Protein AF-A0AAC8ZVU9-F1 (afdb_monomer_lite)

InterPro domains:
  IPR023994 [NiFe]-hydrogenase assembly, chaperone, HybE [PF11939] (17-121)
  IPR023994 [NiFe]-hydrogenase assembly, chaperone, HybE [TIGR03993] (17-124)
  IPR038530 [NiFe]-hydrogenase assembly chaperone, HybE superfamily [G3DSA:3.30.1460.40] (9-117)

Organism: NCBI:txid528244

Secondary structure (DSSP, 8-state):
------PPPP-TT----TT---EEEEEEEETTEEEEEEE-SS-EEEEEEESSTTTTTTPPTT-EEEEEETTEEEEEEEEE-GGG-EEEEEEEES-GGG-SSHHHHHHHHHHHHHHHTTPPP---TT---------

Foldseek 3Di:
DDDDDDDPDPPPDAPFQPQDDFDWADWDDWAQATWTWTDHRFFIKIKGQGPDLCPCQVFDFQDWDWDQTPLGIDTWTWDQTPPSHIMTMDTDTRHNVVAPHHVRSNLSRQQVVCNRNVHPRDDPPPDDPPPDDDD

Sequence (135 aa):
MAGRGVGRAARRGAAGNPALAVEAVGFHPCGPGRLGCMVTPWFLEAVLLPDDPFLWAEARDGDPLPLELPSGRHRFTAARMGLLGTLAAIPLASDMALFLDAEDARHAARLALDTLSGRPAQAPSGCPVLAGPWP

Structure (mmCIF, N/CA/C/O backbone):
data_AF-A0AAC8ZVU9-F1
#
_entry.id   AF-A0AAC8ZVU9-F1
#
loop_
_atom_site.group_PDB
_atom_site.id
_atom_site.type_symbol
_atom_site.label_atom_id
_atom_site.label_alt_id
_atom_site.label_comp_id
_atom_site.label_asym_id
_atom_site.label_entity_id
_atom_site.label_seq_id
_atom_site.pdbx_PDB_ins_code
_atom_site.Cartn_x
_atom_site.Cartn_y
_atom_site.Cartn_z
_atom_site.occupancy
_atom_site.B_iso_or_equiv
_atom_site.auth_seq_id
_atom_site.auth_comp_id
_atom_site.auth_asym_id
_atom_site.auth_atom_id
_atom_site.pdbx_PDB_model_num
ATOM 1 N N . MET A 1 1 ? -18.387 -19.671 -7.227 1.00 27.77 1 MET A N 1
ATOM 2 C CA . MET A 1 1 ? -17.087 -20.376 -7.188 1.00 27.77 1 MET A CA 1
ATOM 3 C C . MET A 1 1 ? -15.990 -19.359 -6.918 1.00 27.77 1 MET A C 1
ATOM 5 O O . MET A 1 1 ? -16.151 -18.206 -7.285 1.00 27.77 1 MET A O 1
ATOM 9 N N . ALA A 1 2 ? -14.974 -19.786 -6.173 1.00 35.75 2 ALA A N 1
ATOM 10 C CA . ALA A 1 2 ? -14.021 -18.989 -5.407 1.00 35.75 2 ALA A CA 1
ATOM 11 C C . ALA A 1 2 ? -13.157 -17.996 -6.208 1.00 35.75 2 ALA A C 1
ATOM 13 O O . ALA A 1 2 ? -12.689 -18.308 -7.296 1.00 35.75 2 ALA A O 1
ATOM 14 N N . GLY A 1 3 ? -12.861 -16.855 -5.579 1.00 27.38 3 GLY A N 1
ATOM 15 C CA . GLY A 1 3 ? -11.804 -15.916 -5.962 1.00 27.38 3 GLY A CA 1
ATOM 16 C C . GLY A 1 3 ? -11.125 -15.353 -4.712 1.00 27.38 3 GLY A C 1
ATOM 17 O O . GLY A 1 3 ? -11.143 -14.152 -4.478 1.00 27.38 3 GLY A O 1
ATOM 18 N N . ARG A 1 4 ? -10.622 -16.240 -3.842 1.00 46.78 4 ARG A N 1
ATOM 19 C CA . ARG A 1 4 ? -9.708 -15.885 -2.746 1.00 46.78 4 ARG A CA 1
ATOM 20 C C . ARG A 1 4 ? -8.291 -15.762 -3.318 1.00 46.78 4 ARG A C 1
ATOM 22 O O . ARG A 1 4 ? -7.827 -16.697 -3.960 1.00 46.78 4 ARG A O 1
ATOM 29 N N . GLY A 1 5 ? -7.606 -14.665 -3.002 1.00 35.88 5 GLY A N 1
ATOM 30 C CA . GLY A 1 5 ? -6.193 -14.408 -3.320 1.00 35.88 5 GLY A CA 1
ATOM 31 C C . GLY A 1 5 ? -6.079 -13.090 -4.082 1.00 35.88 5 GLY A C 1
ATOM 32 O O . GLY A 1 5 ? -6.683 -12.949 -5.131 1.00 35.88 5 GLY A O 1
ATOM 33 N N . VAL A 1 6 ? -5.407 -12.056 -3.583 1.00 38.94 6 VAL A N 1
ATOM 34 C CA . VAL A 1 6 ? -4.008 -12.066 -3.147 1.00 38.94 6 VAL A CA 1
ATOM 35 C C . VAL A 1 6 ? -3.862 -11.201 -1.889 1.00 38.94 6 VAL A C 1
ATOM 37 O O . VAL A 1 6 ? -3.771 -9.981 -1.959 1.00 38.94 6 VAL A O 1
ATOM 40 N N . GLY A 1 7 ? -3.860 -11.833 -0.715 1.00 38.75 7 GLY A N 1
ATOM 41 C CA . GLY A 1 7 ? -3.350 -11.189 0.494 1.00 38.75 7 GLY A CA 1
ATOM 42 C C . GLY A 1 7 ? -1.832 -11.308 0.486 1.00 38.75 7 GLY A C 1
ATOM 43 O O . GLY A 1 7 ? -1.317 -12.391 0.197 1.00 38.75 7 GLY A O 1
ATOM 44 N N . ARG A 1 8 ? -1.104 -10.227 0.797 1.00 54.12 8 ARG A N 1
ATOM 45 C CA . ARG A 1 8 ? 0.320 -10.351 1.141 1.00 54.12 8 ARG A CA 1
ATOM 46 C C . ARG A 1 8 ? 0.478 -11.478 2.151 1.00 54.12 8 ARG A C 1
ATOM 48 O O . ARG A 1 8 ? -0.307 -11.560 3.097 1.00 54.12 8 ARG A O 1
ATOM 55 N N . ALA A 1 9 ? 1.485 -12.325 1.944 1.00 45.53 9 ALA A N 1
ATOM 56 C CA . ALA A 1 9 ? 1.862 -13.343 2.908 1.00 45.53 9 ALA A CA 1
ATOM 57 C C . ALA A 1 9 ? 1.919 -12.704 4.302 1.00 45.53 9 ALA A C 1
ATOM 59 O O . ALA A 1 9 ? 2.639 -11.723 4.507 1.00 45.53 9 ALA A O 1
ATOM 60 N N . ALA A 1 10 ? 1.108 -13.221 5.229 1.00 47.09 10 ALA A N 1
ATOM 61 C CA . ALA A 1 10 ? 1.123 -12.787 6.614 1.00 47.09 10 ALA A CA 1
ATOM 62 C C . ALA A 1 10 ? 2.576 -12.827 7.101 1.00 47.09 10 ALA A C 1
ATOM 64 O O . ALA A 1 10 ? 3.238 -13.867 7.004 1.00 47.09 10 ALA A O 1
ATOM 65 N N . ARG A 1 11 ? 3.094 -11.693 7.585 1.00 53.53 11 ARG A N 1
ATOM 66 C CA . ARG A 1 11 ? 4.385 -11.669 8.275 1.00 53.53 11 ARG A CA 1
ATOM 67 C C . ARG A 1 11 ? 4.241 -12.626 9.462 1.00 53.53 11 ARG A C 1
ATOM 69 O O . ARG A 1 11 ? 3.459 -12.357 10.370 1.00 53.53 11 ARG A O 1
ATOM 76 N N . ARG A 1 12 ? 4.892 -13.795 9.409 1.00 45.81 12 ARG A N 1
ATOM 77 C CA . ARG A 1 12 ? 4.791 -14.814 10.467 1.00 45.81 12 ARG A CA 1
ATOM 78 C C . ARG A 1 12 ? 5.192 -14.173 11.803 1.00 45.81 12 ARG A C 1
ATOM 80 O O . ARG A 1 12 ? 6.320 -13.711 11.918 1.00 45.81 12 ARG A O 1
ATOM 87 N N . GLY A 1 13 ? 4.284 -14.160 12.784 1.00 52.16 13 GLY A N 1
ATOM 88 C CA . GLY A 1 13 ? 4.592 -13.812 14.180 1.00 52.16 13 GLY A CA 1
ATOM 89 C C . GLY A 1 13 ? 3.773 -12.690 14.831 1.00 52.16 13 GLY A C 1
ATOM 90 O O . GLY A 1 13 ? 3.854 -12.555 16.046 1.00 52.16 13 GLY A O 1
ATOM 91 N N . ALA A 1 14 ? 2.974 -11.910 14.095 1.00 57.22 14 ALA A N 1
ATOM 92 C CA . ALA A 1 14 ? 2.130 -10.880 14.713 1.00 57.22 14 ALA A CA 1
ATOM 93 C C . ALA A 1 14 ? 0.791 -11.474 15.189 1.00 57.22 14 ALA A C 1
ATOM 95 O O . ALA A 1 14 ? 0.056 -12.060 14.390 1.00 57.22 14 ALA A O 1
ATOM 96 N N . ALA A 1 15 ? 0.460 -11.315 16.474 1.00 67.06 15 ALA A N 1
ATOM 97 C CA . ALA A 1 15 ? -0.905 -11.512 16.950 1.00 67.06 15 ALA A CA 1
ATOM 98 C C . ALA A 1 15 ? -1.772 -10.403 16.330 1.00 67.06 15 ALA A C 1
ATOM 100 O O . ALA A 1 15 ? -1.629 -9.237 16.680 1.00 67.06 15 ALA A O 1
ATOM 101 N N . GLY A 1 16 ? -2.582 -10.745 15.328 1.00 84.00 16 GLY A N 1
ATOM 102 C CA . GLY A 1 16 ? -3.430 -9.771 14.642 1.00 84.00 16 GLY A CA 1
ATOM 103 C C . GLY A 1 16 ? -4.656 -9.373 15.466 1.00 84.00 16 GLY A C 1
ATOM 104 O O . GLY A 1 16 ? -5.066 -10.099 16.368 1.00 84.00 16 GLY A O 1
ATOM 105 N N . ASN A 1 17 ? -5.274 -8.248 15.116 1.00 91.44 17 ASN A N 1
ATOM 106 C CA . ASN A 1 17 ? -6.565 -7.823 15.638 1.00 91.44 17 ASN A CA 1
ATOM 107 C C . ASN A 1 17 ? -7.705 -8.567 14.905 1.00 91.44 17 ASN A C 1
ATOM 109 O O . ASN A 1 17 ? -7.957 -8.281 13.730 1.00 91.44 17 ASN A O 1
ATOM 113 N N . PRO A 1 18 ? -8.414 -9.507 15.562 1.00 91.81 18 PRO A N 1
ATOM 114 C CA . PRO A 1 18 ? -9.447 -10.320 14.920 1.00 91.81 18 PRO A CA 1
ATOM 115 C C . PRO A 1 18 ? -10.719 -9.537 14.563 1.00 91.81 18 PRO A C 1
ATOM 117 O O . PRO A 1 18 ? -11.545 -10.059 13.818 1.00 91.81 18 PRO A O 1
ATOM 120 N N . ALA A 1 19 ? -10.890 -8.312 15.073 1.00 93.44 19 ALA A N 1
ATOM 121 C CA . ALA A 1 19 ? -11.999 -7.435 14.698 1.00 93.44 19 ALA A CA 1
ATOM 122 C C . ALA A 1 19 ? -11.824 -6.826 13.296 1.00 93.44 19 ALA A C 1
ATOM 124 O O . ALA A 1 19 ? -12.760 -6.248 12.744 1.00 93.44 19 ALA A O 1
ATOM 125 N N . LEU A 1 20 ? -10.630 -6.951 12.712 1.00 93.75 20 LEU A N 1
ATOM 126 C CA . LEU A 1 20 ? -10.316 -6.433 11.390 1.00 93.75 20 LEU A CA 1
ATOM 127 C C . LEU A 1 20 ? -10.367 -7.543 10.341 1.00 93.75 20 LEU A C 1
ATOM 129 O O . LEU A 1 20 ? -10.161 -8.724 10.618 1.00 93.75 20 LEU A O 1
ATOM 133 N N . ALA A 1 21 ? -10.594 -7.140 9.097 1.00 92.75 21 ALA A N 1
ATOM 134 C CA . ALA A 1 21 ? -10.480 -7.992 7.924 1.00 92.75 21 ALA A CA 1
ATOM 135 C C . ALA A 1 21 ? -9.471 -7.385 6.945 1.00 92.75 21 ALA A C 1
ATOM 137 O O . ALA A 1 21 ? -9.072 -6.229 7.077 1.00 92.75 21 ALA A O 1
ATOM 138 N N . VAL A 1 22 ? -9.042 -8.177 5.963 1.00 94.94 22 VAL A N 1
ATOM 139 C CA . VAL A 1 22 ? -8.247 -7.648 4.851 1.00 94.94 22 VAL A CA 1
ATOM 140 C C . VAL A 1 22 ? -9.152 -6.780 3.979 1.00 94.94 22 VAL A C 1
ATOM 142 O O . VAL A 1 22 ? -10.136 -7.278 3.435 1.00 94.94 22 VAL A O 1
ATOM 145 N N . GLU A 1 23 ? -8.804 -5.506 3.834 1.00 95.31 23 GLU A N 1
ATOM 146 C CA . GLU A 1 23 ? -9.586 -4.513 3.104 1.00 95.31 23 GLU A CA 1
ATOM 147 C C . GLU A 1 23 ? -8.675 -3.545 2.332 1.00 95.31 23 GLU A C 1
ATOM 149 O O . GLU A 1 23 ? -7.640 -3.101 2.829 1.00 95.31 23 GLU A O 1
ATOM 154 N N . ALA A 1 24 ? -9.083 -3.211 1.107 1.00 96.31 24 ALA A N 1
ATOM 155 C CA . ALA A 1 24 ? -8.469 -2.184 0.274 1.00 96.31 24 ALA A CA 1
ATOM 156 C C . ALA A 1 24 ? -9.270 -0.879 0.405 1.00 96.31 24 ALA A C 1
ATOM 158 O O . ALA A 1 24 ? -10.459 -0.850 0.088 1.00 96.31 24 ALA A O 1
ATOM 159 N N . VAL A 1 25 ? -8.626 0.202 0.847 1.00 97.44 25 VAL A N 1
ATOM 160 C CA . VAL A 1 25 ? -9.287 1.467 1.199 1.00 97.44 25 VAL A CA 1
ATOM 161 C C . VAL A 1 25 ? -8.786 2.607 0.317 1.00 97.44 25 VAL A C 1
ATOM 163 O O . VAL A 1 25 ? -7.584 2.829 0.194 1.00 97.44 25 VAL A O 1
ATOM 166 N N . GLY A 1 26 ? -9.723 3.364 -0.261 1.00 95.50 26 GLY A N 1
ATOM 167 C CA . GLY A 1 26 ? -9.461 4.714 -0.773 1.00 95.50 26 GLY A CA 1
ATOM 168 C C . GLY A 1 26 ? -8.602 4.817 -2.035 1.00 95.50 26 GLY A C 1
ATOM 169 O O . GLY A 1 26 ? -7.998 5.858 -2.245 1.00 95.50 26 GLY A O 1
ATOM 170 N N . PHE A 1 27 ? -8.545 3.790 -2.887 1.00 96.38 27 PHE A N 1
ATOM 171 C CA . PHE A 1 27 ? -7.712 3.821 -4.095 1.00 96.38 27 PHE A CA 1
ATOM 172 C C . PHE A 1 27 ? -8.128 4.90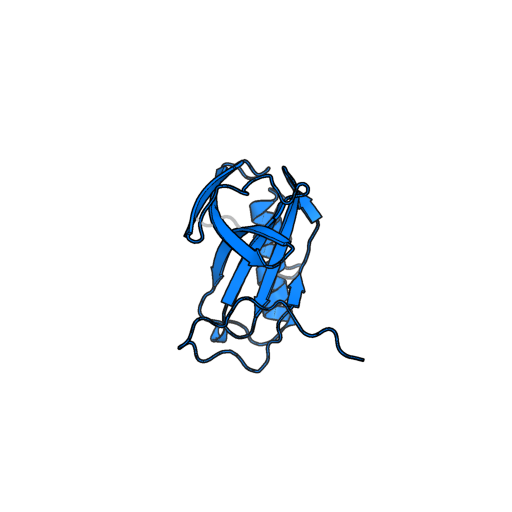7 -5.099 1.00 96.38 27 PHE A C 1
ATOM 174 O O . PHE A 1 27 ? -9.151 4.784 -5.783 1.00 96.38 27 PHE A O 1
ATOM 181 N N . HIS A 1 28 ? -7.284 5.919 -5.285 1.00 95.12 28 HIS A N 1
ATOM 182 C CA . HIS A 1 28 ? -7.506 7.022 -6.223 1.00 95.12 28 HIS A CA 1
ATOM 183 C C . HIS A 1 28 ? -6.246 7.320 -7.056 1.00 95.12 28 HIS A C 1
ATOM 185 O O . HIS A 1 28 ? -5.145 6.952 -6.646 1.00 95.12 28 HIS A O 1
ATOM 191 N N . PRO A 1 29 ? -6.376 7.976 -8.225 1.00 95.06 29 PRO A N 1
ATOM 192 C CA . PRO A 1 29 ? -5.221 8.398 -9.016 1.00 95.06 29 PRO A CA 1
ATOM 193 C C . PRO A 1 29 ? -4.270 9.285 -8.200 1.00 95.06 29 PRO A C 1
ATOM 195 O O . PRO A 1 29 ? -4.724 10.174 -7.475 1.00 95.06 29 PRO A O 1
ATOM 198 N N . CYS A 1 30 ? -2.968 9.020 -8.288 1.00 93.00 30 CYS A N 1
ATOM 199 C CA . CYS A 1 30 ? -1.904 9.801 -7.663 1.00 93.00 30 CYS A CA 1
ATOM 200 C C . CYS A 1 30 ? -0.554 9.465 -8.318 1.00 93.00 30 CYS A C 1
ATOM 202 O O . CYS A 1 30 ? -0.082 8.331 -8.234 1.00 93.00 30 CYS A O 1
ATOM 204 N N . GLY A 1 31 ? 0.082 10.448 -8.959 1.00 88.50 31 GLY A N 1
ATOM 205 C CA . GLY A 1 31 ? 1.367 10.243 -9.633 1.00 88.50 31 GLY A CA 1
ATOM 206 C C . GLY A 1 31 ? 1.274 9.194 -10.758 1.00 88.50 31 GLY A C 1
ATOM 207 O O . GLY A 1 31 ? 0.384 9.314 -11.597 1.00 88.50 31 GLY A O 1
ATOM 208 N N . PRO A 1 32 ? 2.166 8.182 -10.800 1.00 90.94 32 PRO A N 1
ATOM 209 C CA . PRO A 1 32 ? 2.228 7.188 -11.879 1.00 90.94 32 PRO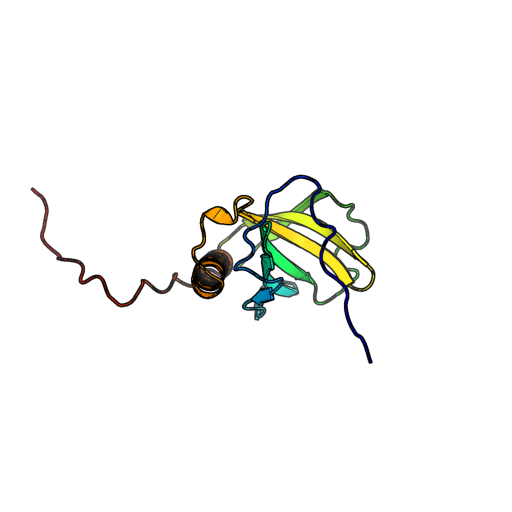 A CA 1
ATOM 210 C C . PRO A 1 32 ? 1.234 6.020 -11.715 1.00 90.94 32 PRO A C 1
ATOM 212 O O . PRO A 1 32 ? 1.413 4.959 -12.318 1.00 90.94 32 PRO A O 1
ATOM 215 N N . GLY A 1 33 ? 0.242 6.158 -10.834 1.00 94.06 33 GLY A N 1
ATOM 216 C CA . GLY A 1 33 ? -0.680 5.071 -10.550 1.00 94.06 33 GLY A CA 1
ATOM 217 C C . GLY A 1 33 ? -1.788 5.432 -9.575 1.00 94.06 33 GLY A C 1
ATOM 218 O O . GLY A 1 33 ? -2.253 6.572 -9.502 1.00 94.06 33 GLY A O 1
ATOM 219 N N . ARG A 1 34 ? -2.220 4.436 -8.801 1.00 96.12 34 ARG A N 1
ATOM 220 C CA . ARG A 1 34 ? -3.306 4.556 -7.827 1.00 96.12 34 ARG A CA 1
ATOM 221 C C . ARG A 1 34 ? -2.796 4.341 -6.412 1.00 96.12 34 ARG A C 1
ATOM 223 O O . ARG A 1 34 ? -2.329 3.253 -6.078 1.00 96.12 34 ARG A O 1
ATOM 230 N N . LEU A 1 35 ? -2.929 5.371 -5.584 1.00 97.38 35 LEU A N 1
ATOM 231 C CA . LEU A 1 35 ? -2.584 5.338 -4.167 1.00 97.38 35 LEU A CA 1
ATOM 232 C C . LEU A 1 35 ? -3.803 4.898 -3.353 1.00 97.38 35 LEU A C 1
ATOM 234 O O . LEU A 1 35 ? -4.898 5.419 -3.553 1.00 97.38 35 LEU A O 1
ATOM 238 N N . GLY A 1 36 ? -3.607 3.949 -2.445 1.00 97.62 36 GLY A N 1
ATOM 239 C CA . GLY A 1 36 ? -4.615 3.452 -1.512 1.00 97.62 36 GLY A CA 1
ATOM 240 C C . GLY A 1 36 ? -3.959 2.848 -0.273 1.00 97.62 36 GLY A C 1
ATOM 241 O O . GLY A 1 36 ? -2.737 2.851 -0.149 1.00 97.62 36 GLY A O 1
ATOM 242 N N . CYS A 1 37 ? -4.759 2.332 0.653 1.00 98.12 37 CYS A N 1
ATOM 243 C CA . CYS A 1 37 ? -4.267 1.659 1.854 1.00 98.12 37 CYS A CA 1
ATOM 244 C C . CYS A 1 37 ? -4.754 0.211 1.909 1.00 98.12 37 CYS A C 1
ATOM 246 O O . CYS A 1 37 ? -5.892 -0.085 1.545 1.00 98.12 37 CYS A O 1
ATOM 248 N N . MET A 1 38 ? -3.905 -0.679 2.415 1.00 96.69 38 MET A N 1
ATOM 249 C CA . MET A 1 38 ? -4.270 -2.046 2.770 1.00 96.69 38 MET A CA 1
ATOM 250 C C . MET A 1 38 ? -4.428 -2.132 4.285 1.00 96.69 38 MET A C 1
ATOM 252 O O . MET A 1 38 ? -3.440 -2.061 5.017 1.00 96.69 38 MET A O 1
ATOM 256 N N . VAL A 1 39 ? -5.667 -2.289 4.747 1.00 96.38 39 VAL A N 1
ATOM 257 C CA . VAL A 1 39 ? -5.985 -2.616 6.141 1.00 96.38 39 VAL A CA 1
ATOM 258 C C . VAL A 1 39 ? -5.974 -4.132 6.267 1.00 96.38 39 VAL A C 1
ATOM 260 O O . VAL A 1 39 ? -6.568 -4.836 5.452 1.00 96.38 39 VAL A O 1
ATOM 263 N N . THR A 1 40 ? -5.294 -4.659 7.275 1.00 94.81 40 THR A N 1
ATOM 264 C CA . THR A 1 40 ? -5.308 -6.089 7.590 1.00 94.81 40 THR A CA 1
ATOM 265 C C . THR A 1 40 ? -5.355 -6.279 9.103 1.00 94.81 40 THR A C 1
ATOM 267 O O . THR A 1 40 ? -5.049 -5.346 9.841 1.00 94.81 40 THR A O 1
ATOM 270 N N . PRO A 1 41 ? -5.650 -7.489 9.602 1.00 94.94 41 PRO A N 1
ATOM 271 C CA . PRO A 1 41 ? -5.535 -7.772 11.030 1.00 94.94 41 PRO A CA 1
ATOM 272 C C . PRO A 1 41 ? -4.135 -7.549 11.609 1.00 94.94 41 PRO A C 1
ATOM 274 O O . PRO A 1 41 ? -4.002 -7.442 12.817 1.00 94.94 41 PRO A O 1
ATOM 277 N N . TRP A 1 42 ? -3.079 -7.507 10.797 1.00 91.81 42 TRP A N 1
ATOM 278 C CA . TRP A 1 42 ? -1.692 -7.544 11.278 1.00 91.81 42 TRP A CA 1
ATOM 279 C C . TRP A 1 42 ? -0.829 -6.354 10.827 1.00 91.81 42 TRP A C 1
ATOM 281 O O . TRP A 1 42 ? 0.257 -6.168 11.362 1.00 91.81 42 TRP A O 1
ATOM 291 N N . PHE A 1 43 ? -1.273 -5.547 9.864 1.00 93.88 43 PHE A N 1
ATOM 292 C CA . PHE A 1 43 ? -0.660 -4.261 9.517 1.00 93.88 43 PHE A CA 1
ATOM 293 C C . PHE A 1 43 ? -1.640 -3.341 8.782 1.00 93.88 43 PHE A C 1
ATOM 295 O O . PHE A 1 43 ? -2.608 -3.794 8.162 1.00 93.88 43 PHE A O 1
ATOM 302 N N . LEU A 1 44 ? -1.293 -2.057 8.771 1.00 95.69 44 LEU A N 1
ATOM 303 C CA . LEU A 1 44 ? -1.814 -1.035 7.877 1.00 95.69 44 LEU A CA 1
ATOM 304 C C . LEU A 1 44 ? -0.649 -0.470 7.061 1.00 95.69 44 LEU A C 1
ATOM 306 O O . LEU A 1 44 ? 0.386 -0.095 7.615 1.00 95.69 44 LEU A O 1
ATOM 310 N N . GLU A 1 45 ? -0.812 -0.382 5.748 1.00 96.06 45 GLU A N 1
ATOM 311 C CA . GLU A 1 45 ? 0.183 0.217 4.855 1.00 96.06 45 GLU A CA 1
ATOM 312 C C . GLU A 1 45 ? -0.490 1.024 3.747 1.00 96.06 45 GLU A C 1
ATOM 314 O O . GLU A 1 45 ? -1.565 0.657 3.271 1.00 96.06 45 GLU A O 1
ATOM 319 N N . ALA A 1 46 ? 0.164 2.100 3.31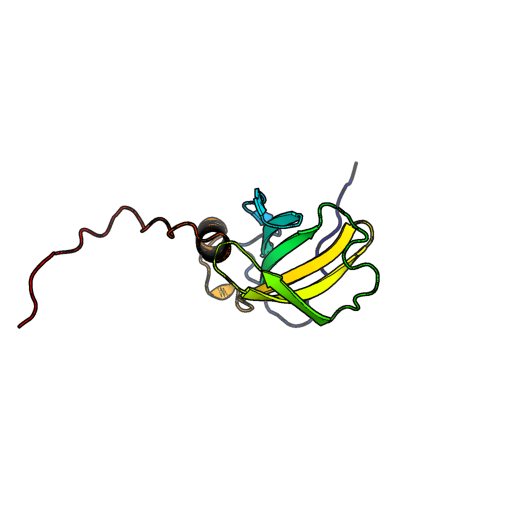3 1.00 97.31 46 ALA A N 1
ATOM 320 C CA . ALA A 1 46 ? -0.163 2.760 2.059 1.00 97.31 46 ALA A CA 1
ATOM 321 C C . ALA A 1 46 ? 0.537 2.025 0.913 1.00 97.31 46 ALA A C 1
ATOM 323 O O . ALA A 1 46 ? 1.692 1.615 1.042 1.00 97.31 46 ALA A O 1
ATOM 324 N N . VAL A 1 47 ? -0.148 1.877 -0.214 1.00 96.50 47 VAL A N 1
ATOM 325 C CA . VAL A 1 47 ? 0.361 1.229 -1.420 1.00 96.50 47 VAL A CA 1
ATOM 326 C C . VAL A 1 47 ? 0.055 2.073 -2.650 1.00 96.50 47 VAL A C 1
ATOM 328 O O . VAL A 1 47 ? -1.047 2.598 -2.795 1.00 96.50 47 VAL A O 1
ATOM 331 N N . LEU A 1 48 ? 1.028 2.182 -3.549 1.00 96.62 48 LEU A N 1
ATOM 332 C CA . LEU A 1 48 ? 0.842 2.730 -4.884 1.00 96.62 48 LEU A CA 1
ATOM 333 C C . LEU A 1 48 ? 0.921 1.585 -5.890 1.00 96.62 48 LEU A C 1
ATOM 335 O O . LEU A 1 48 ? 1.965 0.945 -6.046 1.00 96.62 48 LEU A O 1
ATOM 339 N N . LEU A 1 49 ? -0.210 1.319 -6.537 1.00 95.12 49 LEU A N 1
ATOM 340 C CA . LEU A 1 49 ? -0.311 0.396 -7.661 1.00 95.12 49 LEU A CA 1
ATOM 341 C C . LEU A 1 49 ? 0.048 1.172 -8.927 1.00 95.12 49 LEU A C 1
ATOM 343 O O . LEU A 1 49 ? -0.629 2.164 -9.198 1.00 95.12 49 LEU A O 1
ATOM 347 N N . PRO A 1 50 ? 1.086 0.784 -9.677 1.00 94.19 50 PRO A N 1
ATOM 348 C CA . PRO A 1 50 ? 1.435 1.501 -10.893 1.00 94.19 50 PRO A CA 1
ATOM 349 C C . PRO A 1 50 ? 0.376 1.242 -11.975 1.00 94.19 50 PRO A C 1
ATOM 351 O O . PRO A 1 50 ? -0.166 0.139 -12.058 1.00 94.19 50 PRO A O 1
ATOM 354 N N . ASP A 1 51 ? 0.082 2.245 -12.807 1.00 91.94 51 ASP A N 1
ATOM 355 C CA . ASP A 1 51 ? -0.820 2.050 -13.957 1.00 91.94 51 ASP A CA 1
ATOM 356 C C . ASP A 1 51 ? -0.172 1.148 -15.024 1.00 91.94 51 ASP A C 1
ATOM 358 O O . ASP A 1 51 ? -0.859 0.382 -15.701 1.00 91.94 51 ASP A O 1
ATOM 362 N N . ASP A 1 52 ? 1.161 1.202 -15.134 1.00 91.94 52 ASP A N 1
ATOM 363 C CA . ASP A 1 52 ? 1.972 0.255 -15.897 1.00 91.94 52 ASP A CA 1
ATOM 364 C C . ASP A 1 52 ? 2.581 -0.808 -14.957 1.00 91.94 52 ASP A C 1
ATOM 366 O O . ASP A 1 52 ? 3.468 -0.481 -14.159 1.00 91.94 52 ASP A O 1
ATOM 370 N N . PRO A 1 53 ? 2.180 -2.091 -15.050 1.00 88.31 53 PRO A N 1
ATOM 371 C CA . PRO A 1 53 ? 2.711 -3.155 -14.194 1.00 88.31 53 PRO A CA 1
ATOM 372 C C . PRO A 1 53 ? 4.219 -3.405 -14.376 1.00 88.31 53 PRO A C 1
ATOM 374 O O . PRO A 1 53 ? 4.833 -4.054 -13.523 1.00 88.31 53 PRO A O 1
ATOM 377 N N . PHE A 1 54 ? 4.832 -2.899 -15.453 1.00 91.44 54 PHE A N 1
ATOM 378 C CA . PHE A 1 54 ? 6.267 -3.018 -15.713 1.00 91.44 54 PHE A CA 1
ATOM 379 C C . PHE A 1 54 ? 7.094 -1.836 -15.195 1.00 91.44 54 PHE A C 1
ATOM 381 O O . PHE A 1 54 ? 8.324 -1.923 -15.216 1.00 91.44 54 PHE A O 1
ATOM 388 N N . LEU A 1 55 ? 6.462 -0.781 -14.661 1.00 92.56 55 LEU A N 1
ATOM 389 C CA . LEU A 1 55 ? 7.143 0.434 -14.192 1.00 92.56 55 LEU A CA 1
ATOM 390 C C . LEU A 1 55 ? 8.310 0.140 -13.232 1.00 92.56 55 LEU A C 1
ATOM 392 O O . LEU A 1 55 ? 9.340 0.811 -13.272 1.00 92.56 55 LEU A O 1
ATOM 396 N N . TRP A 1 56 ? 8.161 -0.885 -12.389 1.00 94.56 56 TRP A N 1
ATOM 397 C CA . TRP A 1 56 ? 9.193 -1.347 -11.456 1.00 94.56 56 TRP A CA 1
ATOM 398 C C . TRP A 1 56 ? 9.508 -2.840 -11.631 1.00 94.56 56 TRP A C 1
ATOM 400 O O . TRP A 1 56 ? 9.727 -3.553 -10.648 1.00 94.56 56 TRP A O 1
ATOM 410 N N . ALA A 1 57 ? 9.511 -3.333 -12.874 1.00 92.25 57 ALA A N 1
ATOM 411 C CA . ALA A 1 57 ? 9.768 -4.744 -13.180 1.00 92.25 57 ALA A CA 1
ATOM 412 C C . ALA A 1 57 ? 11.127 -5.243 -12.653 1.00 92.25 57 ALA A C 1
ATOM 414 O O . ALA A 1 57 ? 11.221 -6.370 -12.164 1.00 92.25 57 ALA A O 1
ATOM 415 N N . GLU A 1 58 ? 12.147 -4.381 -12.704 1.00 94.00 58 GLU A N 1
ATOM 416 C CA . GLU A 1 58 ? 13.518 -4.683 -12.270 1.00 94.00 58 GLU A CA 1
ATOM 417 C C . GLU A 1 58 ? 13.727 -4.556 -10.750 1.00 94.00 58 GLU A C 1
ATOM 419 O O . GLU A 1 58 ? 14.745 -5.012 -10.225 1.00 94.00 58 GLU A O 1
ATOM 424 N N . ALA A 1 59 ? 12.781 -3.949 -10.025 1.00 93.88 59 ALA A N 1
ATOM 425 C CA . ALA A 1 59 ? 12.894 -3.774 -8.582 1.00 93.88 59 ALA A CA 1
ATOM 426 C C . ALA A 1 59 ? 12.645 -5.097 -7.843 1.00 93.88 59 ALA A C 1
ATOM 428 O O . ALA A 1 59 ? 11.714 -5.856 -8.143 1.00 93.88 59 ALA A O 1
ATOM 429 N N . ARG A 1 60 ? 13.477 -5.366 -6.839 1.00 92.44 60 ARG A N 1
ATOM 430 C CA . ARG A 1 60 ? 13.353 -6.523 -5.951 1.00 92.44 60 ARG A CA 1
ATOM 431 C C . ARG A 1 60 ? 12.525 -6.163 -4.726 1.00 92.44 60 ARG A C 1
ATOM 433 O O . ARG A 1 60 ? 12.438 -5.004 -4.333 1.00 92.44 60 ARG A O 1
ATOM 440 N N . ASP A 1 61 ? 11.935 -7.176 -4.097 1.00 93.00 61 ASP A N 1
ATOM 441 C CA . ASP A 1 61 ? 11.270 -6.997 -2.805 1.00 93.00 61 ASP A CA 1
ATOM 442 C C . ASP A 1 61 ? 12.217 -6.335 -1.797 1.00 93.00 61 ASP A C 1
ATOM 444 O O . ASP A 1 61 ? 13.313 -6.836 -1.550 1.00 93.00 61 ASP A O 1
ATOM 448 N N . GLY A 1 62 ? 11.786 -5.224 -1.200 1.00 92.38 62 GLY A N 1
ATOM 449 C CA . GLY A 1 62 ? 12.598 -4.473 -0.241 1.00 92.38 62 GLY A CA 1
ATOM 450 C C . GLY A 1 62 ? 13.407 -3.316 -0.837 1.00 92.38 62 GLY A C 1
ATOM 451 O O . GLY A 1 62 ? 13.914 -2.495 -0.068 1.00 92.38 62 GLY A O 1
ATOM 452 N N . ASP A 1 63 ? 13.502 -3.198 -2.165 1.00 95.69 63 ASP A N 1
ATOM 453 C CA . ASP A 1 63 ? 14.258 -2.109 -2.788 1.00 95.69 63 ASP A CA 1
ATOM 454 C C . ASP A 1 63 ? 13.611 -0.743 -2.501 1.00 95.69 63 ASP A C 1
ATOM 456 O O . ASP A 1 63 ? 12.382 -0.612 -2.503 1.00 95.69 63 ASP A O 1
ATOM 460 N N . PRO A 1 64 ? 14.405 0.311 -2.245 1.00 94.38 64 PRO A N 1
ATOM 461 C CA . PRO A 1 64 ? 13.867 1.645 -2.031 1.00 94.38 64 PRO A CA 1
ATOM 462 C C . PRO A 1 64 ? 13.316 2.230 -3.338 1.00 94.38 64 PRO A C 1
ATOM 464 O O . PRO A 1 64 ? 14.026 2.320 -4.336 1.00 94.38 64 PRO A O 1
ATOM 467 N N . LEU A 1 65 ? 12.079 2.721 -3.293 1.00 95.25 65 LEU A N 1
ATOM 468 C CA . LEU A 1 65 ? 11.415 3.434 -4.382 1.00 95.25 65 LEU A CA 1
ATOM 469 C C . LEU A 1 65 ? 11.112 4.875 -3.935 1.00 95.25 65 LEU A C 1
ATOM 471 O O . LEU A 1 65 ? 10.089 5.119 -3.291 1.00 95.25 65 LEU A O 1
ATOM 475 N N . PRO A 1 66 ? 12.000 5.850 -4.195 1.00 93.38 66 PRO A N 1
ATOM 476 C CA . PRO A 1 66 ? 11.692 7.250 -3.936 1.00 93.38 66 PRO A CA 1
ATOM 477 C C . PRO A 1 66 ? 10.662 7.748 -4.956 1.00 93.38 66 PRO A C 1
ATOM 479 O O . PRO A 1 66 ? 10.922 7.701 -6.156 1.00 93.38 66 PRO A O 1
ATOM 482 N N . LEU A 1 67 ? 9.519 8.242 -4.483 1.00 92.94 67 LEU A N 1
ATOM 483 C CA . LEU A 1 67 ? 8.440 8.761 -5.326 1.00 92.94 67 LEU A CA 1
ATOM 484 C C . LEU A 1 67 ? 8.085 10.190 -4.914 1.00 92.94 67 LEU A C 1
ATOM 486 O O . LEU A 1 67 ? 8.010 10.498 -3.725 1.00 92.94 67 LEU A O 1
ATOM 490 N N . GLU A 1 68 ? 7.851 11.046 -5.904 1.00 91.81 68 GLU A N 1
ATOM 491 C CA . GLU A 1 68 ? 7.276 12.377 -5.702 1.00 91.81 68 GLU A CA 1
ATOM 492 C C . GLU A 1 68 ? 5.749 12.261 -5.729 1.00 91.81 68 GLU A C 1
ATOM 494 O O . GLU A 1 68 ? 5.162 11.862 -6.737 1.00 91.81 68 GLU A O 1
ATOM 499 N N . LEU A 1 69 ? 5.110 12.588 -4.609 1.00 91.19 69 LEU A N 1
ATOM 500 C CA . LEU A 1 69 ? 3.660 12.736 -4.496 1.00 91.19 69 LEU A CA 1
ATOM 501 C C . LEU A 1 69 ? 3.307 14.226 -4.376 1.00 91.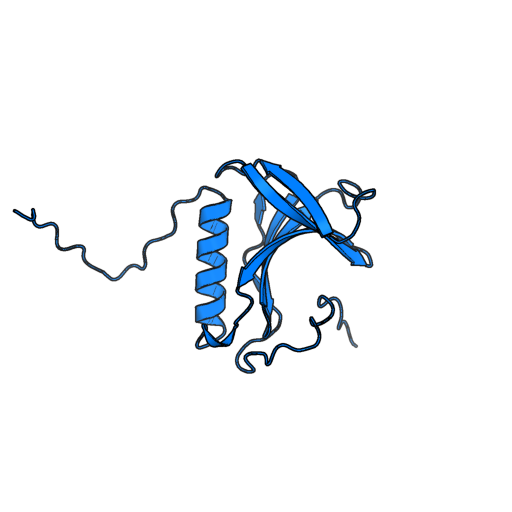19 69 LEU A C 1
ATOM 503 O O . LEU A 1 69 ? 4.194 15.043 -4.126 1.00 91.19 69 LEU A O 1
ATOM 507 N N . PRO A 1 70 ? 2.024 14.621 -4.484 1.00 89.25 70 PRO A N 1
ATOM 508 C CA . PRO A 1 70 ? 1.644 16.026 -4.321 1.00 89.25 70 PRO A CA 1
ATOM 509 C C . PRO A 1 70 ? 2.028 16.628 -2.956 1.00 89.25 70 PRO A C 1
ATOM 511 O O . PRO A 1 70 ? 2.223 17.834 -2.855 1.00 89.25 70 PRO A O 1
ATOM 514 N N . SER A 1 71 ? 2.166 15.802 -1.913 1.00 90.44 71 SER A N 1
ATOM 515 C CA . SER A 1 71 ? 2.651 16.221 -0.587 1.00 90.44 71 SER A CA 1
ATOM 516 C C . SER A 1 71 ? 4.177 16.341 -0.473 1.00 90.44 71 SER A C 1
ATOM 518 O O . SER A 1 71 ? 4.676 16.781 0.562 1.00 90.44 71 SER A O 1
ATOM 520 N N . GLY A 1 72 ? 4.921 15.946 -1.507 1.00 91.81 72 GLY A N 1
ATOM 521 C CA . GLY A 1 72 ? 6.380 15.933 -1.549 1.00 91.81 72 GLY A CA 1
ATOM 522 C C . GLY A 1 72 ? 6.966 14.538 -1.765 1.00 91.81 72 GLY A C 1
ATOM 523 O O . GLY A 1 72 ? 6.279 13.588 -2.150 1.00 91.81 72 GLY A O 1
ATOM 524 N N . ARG A 1 73 ? 8.270 14.425 -1.513 1.00 93.12 73 ARG A N 1
ATOM 525 C CA . ARG A 1 73 ? 9.042 13.205 -1.741 1.00 93.12 73 ARG A CA 1
ATOM 526 C C . ARG A 1 73 ? 8.872 12.204 -0.606 1.00 93.12 73 ARG A C 1
ATOM 528 O O . ARG A 1 73 ? 9.172 12.511 0.546 1.00 93.12 73 ARG A O 1
ATOM 535 N N . HIS A 1 74 ? 8.521 10.970 -0.950 1.00 93.94 74 HIS A N 1
ATOM 536 C CA . HIS A 1 74 ? 8.370 9.864 -0.005 1.00 93.94 74 HIS A CA 1
ATOM 537 C C . HIS A 1 74 ? 9.235 8.674 -0.396 1.00 93.94 74 HIS A C 1
ATOM 539 O O . HIS A 1 74 ? 9.473 8.405 -1.575 1.00 93.94 74 HIS A O 1
ATOM 545 N N . ARG A 1 75 ? 9.705 7.930 0.607 1.00 94.00 75 ARG A N 1
ATOM 546 C CA . ARG A 1 75 ? 10.477 6.703 0.400 1.00 94.00 75 ARG A CA 1
ATOM 547 C C . ARG A 1 75 ? 9.565 5.495 0.552 1.00 94.00 75 ARG A C 1
ATOM 549 O O . ARG A 1 75 ? 9.325 5.037 1.665 1.00 94.00 75 ARG A O 1
ATOM 556 N N . PHE A 1 76 ? 9.105 4.969 -0.573 1.00 96.38 76 PHE A N 1
ATOM 557 C CA . PHE A 1 76 ? 8.416 3.691 -0.615 1.00 96.38 76 PHE A CA 1
ATOM 558 C C . PHE A 1 76 ? 9.417 2.533 -0.665 1.00 96.38 76 PHE A C 1
ATOM 560 O O . PHE A 1 76 ? 10.623 2.709 -0.874 1.00 96.38 76 PHE A O 1
ATOM 567 N N . THR A 1 77 ? 8.894 1.328 -0.494 1.00 97.00 77 THR A N 1
ATOM 568 C CA . THR A 1 77 ? 9.612 0.075 -0.685 1.00 97.00 77 THR A CA 1
ATOM 569 C C . THR A 1 77 ? 8.906 -0.764 -1.741 1.00 97.00 77 THR A C 1
ATOM 571 O O . THR A 1 77 ? 7.685 -0.919 -1.696 1.00 97.00 77 THR A O 1
ATOM 574 N N . ALA A 1 78 ? 9.671 -1.298 -2.687 1.00 96.44 78 ALA A N 1
ATOM 575 C CA . ALA A 1 78 ? 9.186 -2.224 -3.693 1.00 96.44 78 ALA A CA 1
ATOM 576 C C . ALA A 1 78 ? 8.655 -3.497 -3.034 1.00 96.44 78 ALA A C 1
ATOM 578 O O . ALA A 1 78 ? 9.280 -4.076 -2.140 1.00 96.44 78 ALA A O 1
ATOM 579 N N . ALA A 1 79 ? 7.495 -3.936 -3.498 1.00 93.38 79 ALA A N 1
ATOM 580 C CA . ALA A 1 79 ? 6.917 -5.201 -3.117 1.00 93.38 79 ALA A CA 1
ATOM 581 C C . ALA A 1 79 ? 6.234 -5.866 -4.306 1.00 93.38 79 ALA A C 1
ATOM 583 O O . ALA A 1 79 ? 5.314 -5.324 -4.909 1.00 93.38 79 ALA A O 1
ATOM 584 N N . ARG A 1 80 ? 6.669 -7.071 -4.626 1.00 90.31 80 ARG A N 1
ATOM 585 C CA . ARG A 1 80 ? 6.151 -7.900 -5.698 1.00 90.31 80 ARG A CA 1
ATOM 586 C C . ARG A 1 80 ? 4.866 -8.567 -5.251 1.00 90.31 80 ARG A C 1
ATOM 588 O O . ARG A 1 80 ? 4.780 -9.180 -4.186 1.00 90.31 80 ARG A O 1
ATOM 595 N N . MET A 1 81 ? 3.860 -8.494 -6.108 1.00 84.69 81 MET A N 1
ATOM 596 C CA . MET A 1 81 ? 2.549 -9.060 -5.846 1.00 84.69 81 MET A CA 1
ATOM 597 C C . MET A 1 81 ? 2.066 -9.887 -7.033 1.00 84.69 81 MET A C 1
ATOM 599 O O . MET A 1 81 ? 1.174 -9.488 -7.773 1.00 84.69 81 MET A O 1
ATOM 603 N N . GLY A 1 82 ? 2.635 -11.086 -7.187 1.00 81.00 82 GLY A N 1
ATOM 604 C CA . GLY A 1 82 ? 2.187 -12.071 -8.176 1.00 81.00 82 GLY A CA 1
ATOM 605 C C . GLY A 1 82 ? 1.982 -11.463 -9.569 1.00 81.00 82 GLY A C 1
ATOM 606 O O . GLY A 1 82 ? 2.912 -10.908 -10.147 1.00 81.00 82 GLY A O 1
ATOM 607 N N . LEU A 1 83 ? 0.751 -11.559 -10.085 1.00 77.81 83 LEU A N 1
ATOM 608 C CA . LEU A 1 83 ? 0.364 -11.059 -11.411 1.00 77.81 83 LEU A CA 1
ATOM 609 C C . LEU A 1 83 ? 0.204 -9.530 -11.497 1.00 77.81 83 LEU A C 1
ATOM 611 O O . LEU A 1 83 ? 0.143 -9.004 -12.601 1.00 77.81 83 LEU A O 1
ATOM 615 N N . LEU A 1 84 ? 0.139 -8.818 -10.366 1.00 76.62 84 LEU A N 1
ATOM 616 C CA . LEU A 1 84 ? 0.008 -7.353 -10.325 1.00 76.62 84 LEU A CA 1
ATOM 617 C C . LEU A 1 84 ? 1.349 -6.630 -10.537 1.00 76.62 84 LEU A C 1
ATOM 619 O O . LEU A 1 84 ? 1.389 -5.405 -10.540 1.00 76.62 84 LEU A O 1
ATOM 623 N N . GLY A 1 85 ? 2.445 -7.377 -10.699 1.00 87.81 85 GLY A N 1
ATOM 624 C CA . GLY A 1 85 ? 3.783 -6.813 -10.826 1.00 87.81 85 GLY A CA 1
ATOM 625 C C . GLY A 1 85 ? 4.324 -6.319 -9.487 1.00 87.81 85 GLY A C 1
ATOM 626 O O . GLY A 1 85 ? 4.054 -6.901 -8.431 1.00 87.81 85 GLY A O 1
ATOM 627 N N . THR A 1 86 ? 5.131 -5.268 -9.538 1.00 95.12 86 THR A N 1
ATOM 628 C CA . THR A 1 86 ? 5.695 -4.623 -8.350 1.00 95.12 86 THR A CA 1
ATOM 629 C C . THR A 1 86 ? 4.824 -3.432 -7.973 1.00 95.12 86 THR A C 1
ATOM 631 O O . THR A 1 86 ? 4.514 -2.599 -8.816 1.00 95.12 86 THR A O 1
ATOM 634 N N . LEU A 1 87 ? 4.461 -3.330 -6.699 1.00 95.12 87 LEU A N 1
ATOM 635 C CA . LEU A 1 87 ? 3.837 -2.154 -6.103 1.00 95.12 87 LEU A CA 1
ATOM 636 C C . LEU A 1 87 ? 4.823 -1.457 -5.161 1.00 95.12 87 LEU A C 1
ATOM 638 O O . LEU A 1 87 ? 5.792 -2.056 -4.693 1.00 95.12 87 LEU A O 1
ATOM 642 N N . ALA A 1 88 ? 4.568 -0.191 -4.864 1.00 96.62 88 ALA A N 1
ATOM 643 C CA . ALA A 1 88 ? 5.343 0.579 -3.903 1.00 96.62 88 ALA A CA 1
ATOM 644 C C . ALA A 1 88 ? 4.560 0.657 -2.590 1.00 96.62 88 ALA A C 1
ATOM 646 O O . ALA A 1 88 ? 3.363 0.924 -2.617 1.00 96.62 88 ALA A O 1
ATOM 647 N N . ALA A 1 89 ? 5.200 0.434 -1.440 1.00 96.38 89 ALA A N 1
ATOM 648 C CA . ALA A 1 89 ? 4.524 0.441 -0.139 1.00 96.38 89 ALA A CA 1
ATOM 649 C C . ALA A 1 89 ? 5.220 1.295 0.930 1.00 96.38 89 ALA A C 1
ATOM 651 O O . ALA A 1 89 ? 6.449 1.356 0.971 1.00 96.38 89 ALA A O 1
ATOM 652 N N . ILE A 1 90 ? 4.427 1.907 1.814 1.00 95.44 90 ILE A N 1
ATOM 653 C CA . ILE A 1 90 ? 4.865 2.572 3.049 1.00 95.44 90 ILE A CA 1
ATOM 654 C C . ILE A 1 90 ? 4.129 1.917 4.225 1.00 95.44 90 ILE A C 1
ATOM 656 O O . ILE A 1 90 ? 2.901 2.023 4.303 1.00 95.44 90 ILE A O 1
ATOM 660 N N . PRO A 1 91 ? 4.838 1.254 5.156 1.00 94.62 91 PRO A N 1
ATOM 661 C CA . PRO A 1 91 ? 4.237 0.778 6.397 1.00 94.62 91 PRO A CA 1
ATOM 662 C C . PRO A 1 91 ? 3.725 1.958 7.232 1.00 94.62 91 PRO A C 1
ATOM 664 O O . PRO A 1 91 ? 4.472 2.906 7.464 1.00 94.62 91 PRO A O 1
ATOM 667 N N . LEU A 1 92 ? 2.477 1.891 7.696 1.00 95.38 92 LEU A N 1
ATOM 668 C CA . LEU A 1 92 ? 1.861 2.927 8.536 1.00 95.38 92 LEU A CA 1
ATOM 669 C C . LEU A 1 92 ? 1.690 2.447 9.980 1.00 95.38 92 LEU A C 1
ATOM 671 O O . LEU A 1 92 ? 2.012 3.175 10.912 1.00 95.38 92 LEU A O 1
ATOM 675 N N . ALA A 1 93 ? 1.229 1.207 10.165 1.00 94.06 93 ALA A N 1
ATOM 676 C CA . ALA A 1 93 ? 1.137 0.565 11.471 1.00 94.06 93 ALA A CA 1
ATOM 677 C C . ALA A 1 93 ? 1.460 -0.930 11.368 1.00 94.06 93 ALA A C 1
ATOM 679 O O . ALA A 1 93 ? 1.041 -1.609 10.429 1.00 94.06 93 ALA A O 1
ATOM 680 N N . SER A 1 94 ? 2.192 -1.447 12.352 1.00 90.06 94 SER A N 1
ATOM 681 C CA . SER A 1 94 ? 2.479 -2.881 12.515 1.00 90.06 94 SER A CA 1
ATOM 682 C C . SER A 1 94 ? 1.808 -3.495 13.741 1.00 90.06 94 SER A C 1
ATOM 684 O O . SER A 1 94 ? 1.841 -4.711 13.899 1.00 90.06 94 SER A O 1
ATOM 686 N N . ASP A 1 95 ? 1.233 -2.663 14.611 1.00 91.81 95 ASP A N 1
ATOM 687 C CA . ASP A 1 95 ? 0.408 -3.090 15.733 1.00 91.81 95 ASP A CA 1
ATOM 688 C C . ASP A 1 95 ? -1.037 -2.664 15.467 1.00 91.81 95 ASP A C 1
ATOM 690 O O . ASP A 1 95 ? -1.368 -1.479 15.483 1.00 91.81 95 ASP A O 1
ATOM 694 N N . MET A 1 96 ? -1.889 -3.642 15.171 1.00 93.94 96 MET A N 1
ATOM 695 C CA . MET A 1 96 ? -3.297 -3.396 14.868 1.00 93.94 96 MET A CA 1
ATOM 696 C C . MET A 1 96 ? -4.190 -3.442 16.110 1.00 93.94 96 MET A C 1
ATOM 698 O O . MET A 1 96 ? -5.388 -3.183 15.989 1.00 93.94 96 MET A O 1
ATOM 702 N N . ALA A 1 97 ? -3.639 -3.731 17.296 1.00 91.31 97 ALA A N 1
ATOM 703 C CA . ALA A 1 97 ? -4.363 -3.594 18.560 1.00 91.31 97 ALA A CA 1
ATOM 704 C C . ALA A 1 97 ? -4.656 -2.122 18.905 1.00 91.31 97 ALA A C 1
ATOM 706 O O . ALA A 1 97 ? -5.487 -1.848 19.766 1.00 91.31 97 ALA A O 1
ATOM 707 N N . LEU A 1 98 ? -4.010 -1.182 18.204 1.00 91.56 98 LEU A N 1
ATOM 708 C CA . LEU A 1 98 ? -4.283 0.254 18.285 1.00 91.56 98 LEU A CA 1
ATOM 709 C C . LEU A 1 98 ? -5.679 0.640 17.777 1.00 91.56 98 LEU A C 1
ATOM 711 O O . LEU A 1 98 ? -6.144 1.725 18.109 1.00 91.56 98 LEU A O 1
ATOM 715 N N . PHE A 1 99 ? -6.327 -0.215 16.979 1.00 95.38 99 PHE A N 1
ATOM 716 C CA . PHE A 1 99 ? -7.630 0.070 16.384 1.00 95.38 99 PHE A CA 1
ATOM 717 C C . PHE A 1 99 ? -8.744 -0.689 17.092 1.00 95.38 99 PHE A C 1
ATOM 719 O O . PHE A 1 99 ? -8.640 -1.899 17.311 1.00 95.38 99 PHE A O 1
ATOM 726 N N . LEU A 1 100 ? -9.837 0.007 17.396 1.00 94.81 100 LEU A N 1
ATOM 727 C CA . LEU A 1 100 ? -11.007 -0.602 18.033 1.00 94.81 100 LEU A CA 1
ATOM 728 C C . LEU A 1 100 ? -11.737 -1.558 17.082 1.00 94.81 100 LEU A C 1
ATOM 730 O O . LEU A 1 100 ? -12.089 -2.677 17.458 1.00 94.81 100 LEU A O 1
ATOM 734 N N . ASP A 1 101 ? -11.954 -1.116 15.846 1.00 95.19 101 ASP A N 1
ATOM 735 C CA . ASP A 1 101 ? -12.685 -1.846 14.818 1.00 95.19 101 ASP A CA 1
ATOM 736 C C . ASP A 1 101 ? -12.251 -1.426 13.401 1.00 95.19 101 ASP A C 1
ATOM 738 O O . ASP A 1 101 ? -11.294 -0.672 13.197 1.00 95.19 101 ASP A O 1
ATOM 742 N N . ALA A 1 102 ? -12.953 -1.951 12.394 1.00 94.12 102 ALA A N 1
ATOM 743 C CA . ALA A 1 102 ? -12.674 -1.655 10.996 1.00 94.12 102 ALA A CA 1
ATOM 744 C C . ALA A 1 102 ? -12.858 -0.171 10.642 1.00 94.12 102 ALA A C 1
ATOM 746 O O . ALA A 1 102 ? -12.147 0.327 9.771 1.00 94.12 102 ALA A O 1
ATOM 747 N N . GLU A 1 103 ? -13.788 0.544 11.278 1.00 97.38 103 GLU A N 1
ATOM 748 C CA . GLU A 1 103 ? -14.044 1.944 10.945 1.00 97.38 103 GLU A CA 1
ATOM 749 C C . GLU A 1 103 ? -12.938 2.859 11.468 1.00 97.38 103 GLU A C 1
ATOM 751 O O . GLU A 1 103 ? -12.492 3.755 10.744 1.00 97.38 103 GLU A O 1
ATOM 756 N N . ASP A 1 104 ? -12.429 2.566 12.663 1.00 97.62 104 ASP A N 1
ATOM 757 C CA . ASP A 1 104 ? -11.256 3.224 13.236 1.00 97.62 104 ASP A CA 1
ATOM 758 C C . ASP A 1 104 ? -10.012 3.022 12.345 1.00 97.62 104 ASP A C 1
ATOM 760 O O . ASP A 1 104 ? -9.369 3.979 11.899 1.00 97.62 104 ASP A O 1
ATOM 764 N N . ALA A 1 105 ? -9.751 1.778 11.924 1.00 97.25 105 ALA A N 1
ATOM 765 C CA . ALA A 1 105 ? -8.655 1.470 11.002 1.00 97.25 105 ALA A CA 1
ATOM 766 C C . ALA A 1 105 ? -8.814 2.155 9.630 1.00 97.25 105 ALA A C 1
ATOM 768 O O . ALA A 1 105 ? -7.850 2.701 9.080 1.00 97.25 105 ALA A O 1
ATOM 769 N N . ARG A 1 106 ? -10.033 2.193 9.071 1.00 98.12 106 ARG A N 1
ATOM 770 C CA . ARG A 1 106 ? -10.319 2.955 7.844 1.00 98.12 106 ARG A CA 1
ATOM 771 C C . ARG A 1 106 ? -10.094 4.444 8.052 1.00 98.12 106 ARG A C 1
ATOM 773 O O . ARG A 1 106 ? -9.708 5.132 7.109 1.00 98.12 106 ARG A O 1
ATOM 780 N N . HIS A 1 107 ? -10.406 4.984 9.230 1.00 97.62 107 HIS A N 1
ATOM 781 C CA . HIS A 1 107 ? -10.265 6.414 9.502 1.00 97.62 107 HIS A CA 1
ATOM 782 C C . HIS A 1 107 ? -8.791 6.807 9.450 1.00 97.62 107 HIS A C 1
ATOM 784 O O . HIS A 1 107 ? -8.426 7.688 8.671 1.00 97.62 107 HIS A O 1
ATOM 790 N N . ALA A 1 108 ? -7.936 6.052 10.138 1.00 97.38 108 ALA A N 1
ATOM 791 C CA . ALA A 1 108 ? -6.489 6.208 10.039 1.00 97.38 108 ALA A CA 1
ATOM 792 C C . ALA A 1 108 ? -5.971 6.039 8.599 1.00 97.38 108 ALA A C 1
ATOM 794 O O . ALA A 1 108 ? -5.157 6.839 8.136 1.00 97.38 108 ALA A O 1
ATOM 795 N N . ALA A 1 109 ? -6.487 5.056 7.852 1.00 97.81 109 ALA A N 1
ATOM 796 C CA . ALA A 1 109 ? -6.134 4.864 6.446 1.00 97.81 109 ALA A CA 1
ATOM 797 C C . ALA A 1 109 ? -6.467 6.096 5.579 1.00 97.81 109 ALA A C 1
ATOM 799 O O . ALA A 1 109 ? -5.637 6.520 4.777 1.00 97.81 109 ALA A O 1
ATOM 800 N N . ARG A 1 110 ? -7.653 6.693 5.756 1.00 97.44 110 ARG A N 1
ATOM 801 C CA . ARG A 1 110 ? -8.095 7.904 5.036 1.00 97.44 110 ARG A CA 1
ATOM 802 C C . ARG A 1 110 ? -7.231 9.120 5.388 1.00 97.44 110 ARG A C 1
ATOM 804 O O . ARG A 1 110 ? -6.802 9.825 4.481 1.00 97.44 110 ARG A O 1
ATOM 811 N N . LEU A 1 111 ? -6.897 9.313 6.667 1.00 96.62 111 LEU A N 1
ATOM 812 C CA . LEU A 1 111 ? -6.001 10.390 7.114 1.00 96.62 111 LEU A CA 1
ATOM 813 C C . LEU A 1 111 ? -4.597 10.278 6.501 1.00 96.62 111 LEU A C 1
ATOM 815 O O . LEU A 1 111 ? -4.012 11.282 6.082 1.00 96.62 111 LEU A O 1
ATOM 819 N N . ALA A 1 112 ? -4.059 9.059 6.419 1.00 96.00 112 ALA A N 1
ATOM 820 C CA . ALA A 1 112 ? -2.775 8.813 5.774 1.00 96.00 112 ALA A CA 1
ATOM 821 C C . ALA A 1 112 ? -2.828 9.125 4.269 1.00 96.00 112 ALA A C 1
ATOM 823 O O . ALA A 1 112 ? -1.916 9.763 3.746 1.00 96.00 112 ALA A O 1
ATOM 824 N N . LEU A 1 113 ? -3.906 8.731 3.580 1.00 96.31 113 LEU A N 1
ATOM 825 C CA . LEU A 1 113 ? -4.092 9.024 2.156 1.00 96.31 113 LEU A CA 1
ATOM 826 C C . LEU A 1 113 ? -4.215 10.516 1.874 1.00 96.31 113 LEU A C 1
ATOM 828 O O . LEU A 1 113 ? -3.581 10.996 0.935 1.00 96.31 113 LEU A O 1
ATOM 832 N N . ASP A 1 114 ? -4.977 11.251 2.682 1.00 94.56 114 ASP A N 1
ATOM 833 C CA . ASP A 1 114 ? -5.089 12.702 2.541 1.00 94.56 114 ASP A CA 1
ATOM 834 C C . ASP A 1 114 ? -3.710 13.357 2.705 1.00 94.56 114 ASP A C 1
ATOM 836 O O . ASP A 1 114 ? -3.280 14.112 1.830 1.00 94.56 114 ASP A O 1
ATOM 840 N N . THR A 1 115 ? -2.961 12.954 3.737 1.00 93.25 115 THR A N 1
ATOM 841 C CA . THR A 1 115 ? -1.595 13.436 3.993 1.00 93.25 115 THR A CA 1
ATOM 842 C C . THR A 1 115 ? -0.663 13.167 2.811 1.00 93.25 115 THR A C 1
ATOM 844 O O . THR A 1 115 ? -0.020 14.088 2.313 1.00 93.25 115 THR A O 1
ATOM 847 N N . LEU A 1 116 ? -0.610 11.927 2.315 1.00 93.06 116 LEU A N 1
ATOM 848 C CA . LEU A 1 116 ? 0.245 11.543 1.185 1.00 93.06 116 LEU A CA 1
ATOM 849 C C . LEU A 1 116 ? -0.172 12.228 -0.124 1.00 93.06 116 LEU A C 1
ATOM 851 O O . LEU A 1 116 ? 0.678 12.566 -0.949 1.00 93.06 116 LEU A O 1
ATOM 855 N N . SER A 1 117 ? -1.462 12.492 -0.304 1.00 90.06 117 SER A N 1
ATOM 856 C CA . SER A 1 117 ? -2.003 13.174 -1.485 1.00 90.06 117 SER A CA 1
ATOM 857 C C . SER A 1 117 ? -1.910 14.696 -1.407 1.00 90.06 117 SER A C 1
ATOM 859 O O . SER A 1 117 ? -2.357 15.372 -2.329 1.00 90.06 117 SER A O 1
ATOM 861 N N . GLY A 1 118 ? -1.381 15.250 -0.311 1.00 84.50 118 GLY A N 1
ATOM 862 C CA . GLY A 1 118 ? -1.328 16.696 -0.084 1.00 84.50 118 GLY A CA 1
ATOM 863 C C . GLY A 1 118 ? -2.707 17.333 0.113 1.00 84.50 118 GLY A C 1
ATOM 864 O O . GLY A 1 118 ? -2.837 18.553 0.035 1.00 84.50 118 GLY A O 1
ATOM 865 N N . ARG A 1 119 ? -3.750 16.530 0.359 1.00 71.81 119 ARG A N 1
ATOM 866 C CA . ARG A 1 119 ? -5.067 17.034 0.745 1.00 71.81 119 ARG A CA 1
ATOM 867 C C . ARG A 1 119 ? -5.016 17.349 2.243 1.00 71.81 119 ARG A C 1
ATOM 869 O O . ARG A 1 119 ? -4.520 16.525 3.009 1.00 71.81 119 ARG A O 1
ATOM 876 N N . PRO A 1 120 ? -5.516 18.509 2.699 1.00 55.38 120 PRO A N 1
ATOM 877 C CA . PRO A 1 120 ? -5.622 18.753 4.130 1.00 55.38 120 PRO A CA 1
ATOM 878 C C . PRO A 1 120 ? -6.476 17.647 4.760 1.00 55.38 120 PRO A C 1
ATOM 880 O O . PRO A 1 120 ? -7.596 17.403 4.305 1.00 55.38 120 PRO A O 1
ATOM 883 N N . ALA A 1 121 ? -5.930 16.976 5.779 1.00 53.69 121 ALA A N 1
ATOM 884 C CA . ALA A 1 121 ? -6.658 15.997 6.573 1.00 53.69 121 ALA A CA 1
ATOM 885 C C . ALA A 1 121 ? -7.964 16.637 7.054 1.00 53.69 121 ALA A C 1
ATOM 887 O O . ALA A 1 121 ? -7.942 17.713 7.660 1.00 53.69 121 ALA A O 1
ATOM 888 N N . GLN A 1 122 ? -9.106 16.018 6.752 1.00 45.44 122 GLN A N 1
ATOM 889 C CA . GLN A 1 122 ? -10.378 16.527 7.250 1.00 45.44 122 GLN A CA 1
ATOM 890 C C . GLN A 1 122 ? -10.364 16.428 8.775 1.00 45.44 122 GLN A C 1
ATOM 892 O O . GLN A 1 122 ? -10.375 15.330 9.330 1.00 45.44 122 GLN A O 1
ATOM 897 N N . ALA A 1 123 ? -10.286 17.577 9.453 1.00 42.00 123 ALA A N 1
ATOM 898 C CA . ALA A 1 123 ? -10.377 17.623 10.904 1.00 42.00 123 ALA A CA 1
ATOM 899 C C . ALA A 1 123 ? -11.677 16.920 11.332 1.00 42.00 123 ALA A C 1
ATOM 901 O O . ALA A 1 123 ? -12.715 17.154 10.698 1.00 42.00 123 ALA A O 1
ATOM 902 N N . PRO A 1 124 ? -11.655 16.064 12.373 1.00 43.75 124 PRO A N 1
ATOM 903 C CA . PRO A 1 124 ? -12.877 15.468 12.884 1.00 43.75 124 PRO A CA 1
ATOM 904 C C . PRO A 1 124 ? -13.845 16.603 13.222 1.00 43.75 124 PRO A C 1
ATOM 906 O O . PRO A 1 124 ? -13.570 17.453 14.073 1.00 43.75 124 PRO A O 1
ATOM 909 N N . SER A 1 125 ? -14.954 16.656 12.484 1.00 54.06 125 SER A N 1
ATOM 910 C CA . SER A 1 125 ? -16.007 17.648 12.675 1.00 54.06 125 SER A CA 1
ATOM 911 C C . SER A 1 125 ? -16.629 17.397 14.045 1.00 54.06 125 SER A C 1
ATOM 913 O O . SER A 1 125 ? -17.480 16.526 14.188 1.00 54.06 1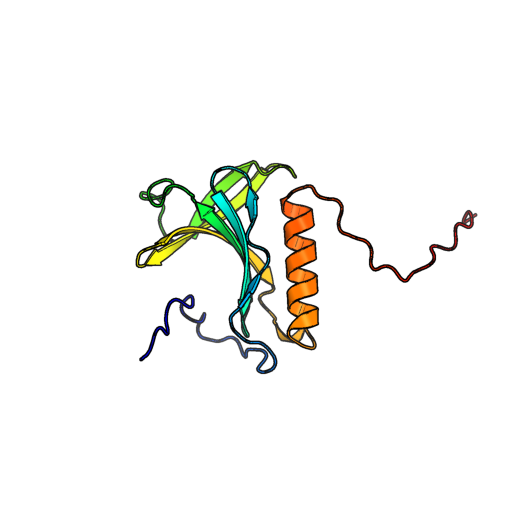25 SER A O 1
ATOM 915 N N . GLY A 1 126 ? -16.145 18.094 15.072 1.00 49.88 126 GLY A N 1
ATOM 916 C CA . GLY A 1 126 ? -16.636 17.890 16.434 1.00 49.88 126 GLY A CA 1
ATOM 917 C C . GLY A 1 126 ? -15.862 18.564 17.561 1.00 49.88 126 GLY A C 1
ATOM 918 O O . GLY A 1 126 ? -16.418 18.679 18.647 1.00 49.88 126 GLY A O 1
ATOM 919 N N . CYS A 1 127 ? -14.635 19.051 17.352 1.00 32.88 127 CYS A N 1
ATOM 920 C CA . CYS A 1 127 ? -13.950 19.814 18.398 1.00 32.88 127 CYS A CA 1
ATOM 921 C C . CYS A 1 127 ? -14.079 21.319 18.113 1.00 32.88 127 CYS A C 1
ATOM 923 O O . CYS A 1 127 ? -13.404 21.814 17.206 1.00 32.88 127 CYS A O 1
ATOM 925 N N . PRO A 1 128 ? -14.947 22.071 18.821 1.00 46.72 128 PRO A N 1
ATOM 926 C CA . PRO A 1 128 ? -14.921 23.520 18.732 1.00 46.72 128 PRO A CA 1
ATOM 927 C C . PRO A 1 128 ? -13.593 23.979 19.331 1.00 46.72 128 PRO A C 1
ATOM 929 O O . PRO A 1 128 ? -13.375 23.885 20.539 1.00 46.72 128 PRO A O 1
ATOM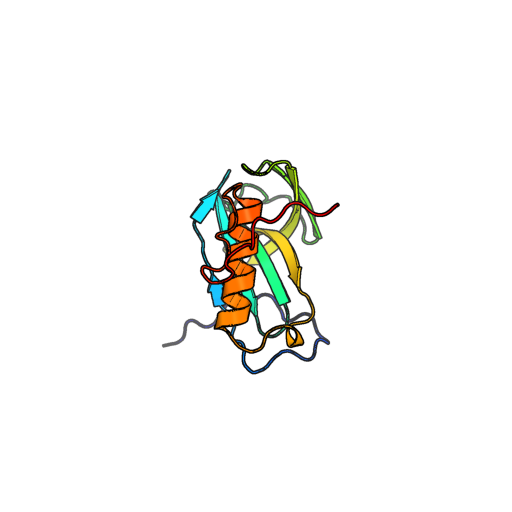 932 N N . VAL A 1 129 ? -12.680 24.440 18.476 1.00 56.62 129 VAL A N 1
ATOM 933 C CA . VAL A 1 129 ? -11.464 25.107 18.935 1.00 56.62 129 VAL A CA 1
ATOM 934 C C . VAL A 1 129 ? -11.913 26.347 19.707 1.00 56.62 129 VAL A C 1
ATOM 936 O O . VAL A 1 129 ? -12.476 27.284 19.141 1.00 56.62 129 VAL A O 1
ATOM 939 N N . LEU A 1 130 ? -11.748 26.332 21.029 1.00 52.75 130 LEU A N 1
ATOM 940 C CA . LEU A 1 130 ? -11.893 27.533 21.838 1.00 52.75 130 LEU A CA 1
ATOM 941 C C . LEU A 1 130 ? -10.724 28.446 21.468 1.00 52.75 130 LEU A C 1
ATOM 943 O O . LEU A 1 130 ? -9.619 28.315 21.988 1.00 52.75 130 LEU A O 1
ATOM 947 N N . ALA A 1 131 ? -10.967 29.337 20.509 1.00 50.56 131 ALA A N 1
ATOM 948 C CA . ALA A 1 131 ? -10.077 30.435 20.183 1.00 50.56 131 ALA A CA 1
ATOM 949 C C . ALA A 1 131 ? -10.063 31.413 21.366 1.00 50.56 131 ALA A C 1
ATOM 951 O O . ALA A 1 131 ? -10.913 32.294 21.479 1.00 50.56 131 ALA A O 1
ATOM 952 N N . GLY A 1 132 ? -9.107 31.227 22.271 1.00 42.16 132 GLY A N 1
ATOM 953 C CA . GLY A 1 132 ? -8.740 32.194 23.297 1.00 42.16 132 GLY A CA 1
ATOM 954 C C . GLY A 1 132 ? -7.222 32.386 23.282 1.00 42.16 132 GLY A C 1
ATOM 955 O O . GLY A 1 132 ? -6.504 31.393 23.157 1.00 42.16 132 GLY A O 1
ATOM 956 N N . PRO A 1 133 ? -6.710 33.626 23.363 1.00 56.50 133 PRO A N 1
ATOM 957 C CA . PRO A 1 133 ? -5.273 33.861 23.428 1.00 56.50 133 PRO A CA 1
ATOM 958 C C . PRO A 1 133 ? -4.741 33.395 24.790 1.00 56.50 133 PRO A C 1
ATOM 960 O O . PRO A 1 133 ? -5.226 33.836 25.832 1.00 56.50 133 PRO A O 1
ATOM 963 N N . TRP A 1 134 ? -3.770 32.481 24.783 1.00 35.78 134 TRP A N 1
ATOM 964 C CA . TRP A 1 134 ? -3.009 32.127 25.984 1.00 35.78 134 TRP A CA 1
ATOM 965 C C . TRP A 1 134 ? -2.006 33.258 26.317 1.00 35.78 134 TRP A C 1
ATOM 967 O O . TRP A 1 134 ? -1.477 33.847 25.369 1.00 35.78 134 TRP A O 1
ATOM 977 N N . PRO A 1 135 ? -1.792 33.593 27.609 1.00 56.94 135 PRO A N 1
ATOM 978 C CA . PRO A 1 135 ? -0.932 34.690 28.079 1.00 56.94 135 PRO A CA 1
ATOM 979 C C . PRO A 1 135 ? 0.554 34.561 27.729 1.00 56.94 135 PRO A C 1
ATOM 981 O O . PRO A 1 135 ? 1.043 33.421 27.549 1.00 56.94 135 PRO A O 1
#

Radius of gyration: 16.9 Å; chains: 1; bounding box: 31×55×44 Å

pLDDT: mean 82.61, std 20.45, range [27.38, 98.12]